Protein 1F1E (pdb70)

Structure (mmCIF, N/CA/C/O backbone):
data_1F1E
#
_entry.id   1F1E
#
_cell.length_a   57.40
_cell.length_b   57.40
_cell.length_c   96.95
_cell.angle_alpha   90.00
_cell.angle_beta   90.00
_cell.angle_gamma   90.00
#
_symmetry.space_group_name_H-M   'P 41 21 2'
#
loop_
_entity.id
_entity.type
_entity.pdbx_description
1 polymer 'HISTONE FOLD PROTEIN'
2 non-polymer 'CHLORIDE ION'
3 water water
#
loop_
_atom_site.group_PDB
_atom_site.id
_atom_site.type_symbol
_atom_site.label_atom_id
_atom_site.label_alt_id
_atom_site.label_comp_id
_atom_site.label_asym_id
_atom_site.label_entity_id
_atom_site.label_seq_id
_atom_site.pdbx_PDB_ins_code
_atom_site.Cartn_x
_atom_site.Cartn_y
_atom_site.Cartn_z
_atom_site.occupancy
_atom_site.B_iso_or_equiv
_atom_site.auth_seq_id
_atom_site.auth_comp_id
_atom_site.auth_asym_id
_atom_site.auth_atom_id
_atom_site.pdbx_PDB_model_num
ATOM 1 N N . GLU A 1 4 ? 11.185 13.672 24.085 1.00 33.52 4 GLU A N 1
ATOM 2 C CA . GLU A 1 4 ? 10.208 12.906 23.286 1.00 29.11 4 GLU A CA 1
ATOM 3 C C . GLU A 1 4 ? 8.881 13.600 22.998 1.00 25.10 4 GLU A C 1
ATOM 4 O O . GLU A 1 4 ? 8.392 14.402 23.785 1.00 25.69 4 GLU A O 1
ATOM 6 N N . LEU A 1 5 ? 8.278 13.304 21.837 1.00 21.68 5 LEU A N 1
ATOM 7 C CA . LEU A 1 5 ? 6.993 13.894 21.436 1.00 18.65 5 LEU A CA 1
ATOM 8 C C . LEU A 1 5 ? 5.881 13.422 22.324 1.00 18.61 5 LEU A C 1
ATOM 9 O O . LEU A 1 5 ? 5.723 12.180 22.450 1.00 21.03 5 LEU A O 1
ATOM 14 N N . PRO A 1 6 ? 5.103 14.241 22.988 1.00 18.30 6 PRO A N 1
ATOM 15 C CA . PRO A 1 6 ? 4.048 13.663 23.841 1.00 19.48 6 PRO A CA 1
ATOM 16 C C . PRO A 1 6 ? 2.912 13.028 23.072 1.00 19.64 6 PRO A C 1
ATOM 17 O O . PRO A 1 6 ? 2.473 13.519 22.066 1.00 18.42 6 PRO A O 1
ATOM 24 N N . LYS A 1 7 ? 2.474 11.895 23.651 1.00 19.83 7 LYS A N 1
ATOM 25 C CA . LYS A 1 7 ? 1.434 11.123 23.004 1.00 17.95 7 LYS A CA 1
ATOM 26 C C . LYS A 1 7 ? 0.144 11.952 22.876 1.00 18.55 7 LYS A C 1
ATOM 27 O O . LYS A 1 7 ? -0.550 11.875 21.857 1.00 18.55 7 LYS A O 1
ATOM 35 N N . ALA A 1 8 ? -0.163 12.736 23.904 1.00 20.46 8 ALA A N 1
ATOM 36 C CA . ALA A 1 8 ? -1.399 13.516 23.819 1.00 20.49 8 ALA A CA 1
ATOM 37 C C . ALA A 1 8 ? -1.399 14.496 22.663 1.00 19.60 8 ALA A C 1
ATOM 38 O O . ALA A 1 8 ? -2.435 14.671 21.998 1.00 21.48 8 ALA A O 1
ATOM 40 N N . ALA A 1 9 ? -0.209 15.039 22.432 1.00 20.09 9 ALA A N 1
ATOM 41 C CA . ALA A 1 9 ? -0.028 15.991 21.301 1.00 17.95 9 ALA A CA 1
ATOM 42 C C . ALA A 1 9 ? -0.066 15.247 19.965 1.00 16.75 9 ALA A C 1
ATOM 43 O O . ALA A 1 9 ? -0.761 15.726 19.056 1.00 17.15 9 ALA A O 1
ATOM 45 N N . ILE A 1 10 ? 0.615 14.104 19.851 1.00 16.39 10 ILE A N 1
ATOM 46 C CA . ILE A 1 10 ? 0.494 13.247 18.661 1.00 14.84 10 ILE A CA 1
ATOM 47 C C . ILE A 1 10 ? -0.959 12.964 18.327 1.00 15.74 10 ILE A C 1
ATOM 48 O O . ILE A 1 10 ? -1.402 13.136 17.191 1.00 18.66 10 ILE A O 1
ATOM 53 N N . GLU A 1 11 ? -1.711 12.536 19.349 1.00 17.19 11 GLU A N 1
ATOM 54 C CA . GLU A 1 11 ? -3.104 12.291 19.097 1.00 18.34 11 GLU A CA 1
ATOM 55 C C . GLU A 1 11 ? -3.905 13.502 18.661 1.00 18.29 11 GLU A C 1
ATOM 56 O O . GLU A 1 11 ? -4.650 13.310 17.745 1.00 20.62 11 GLU A O 1
ATOM 62 N N . ARG A 1 12 ? -3.728 14.653 19.348 1.00 17.70 12 ARG A N 1
ATOM 63 C CA . ARG A 1 12 ? -4.532 15.805 18.926 1.00 18.79 12 ARG A CA 1
ATOM 64 C C . ARG A 1 12 ? -4.243 16.186 17.461 1.00 17.13 12 ARG A C 1
ATOM 65 O O . ARG A 1 12 ? -5.123 16.554 16.702 1.00 19.00 12 ARG A O 1
ATOM 73 N N . ILE A 1 13 ? -2.939 16.098 17.131 1.00 15.68 13 ILE A N 1
ATOM 74 C CA . ILE A 1 13 ? -2.522 16.569 15.827 1.00 15.16 13 ILE A CA 1
ATOM 75 C C . ILE A 1 13 ? -3.095 15.617 14.790 1.00 15.83 13 ILE A C 1
ATOM 76 O O . ILE A 1 13 ? -3.631 16.013 13.773 1.00 16.37 13 ILE A O 1
ATOM 81 N N . PHE A 1 14 ? -2.923 14.319 15.015 1.00 16.50 14 PHE A N 1
ATOM 82 C CA . PHE A 1 14 ? -3.498 13.349 14.061 1.00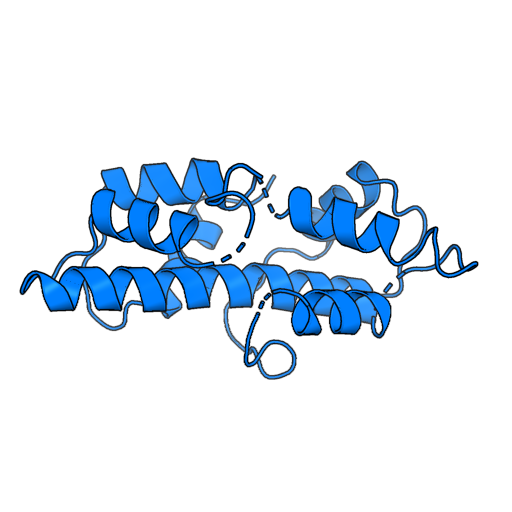 16.68 14 PHE A CA 1
ATOM 83 C C . PHE A 1 14 ? -4.995 13.552 13.926 1.00 18.48 14 PHE A C 1
ATOM 84 O O . PHE A 1 14 ? -5.567 13.519 12.836 1.00 18.91 14 PHE A O 1
ATOM 92 N N . ARG A 1 15 ? -5.633 13.775 15.086 1.00 19.95 15 ARG A N 1
ATOM 93 C CA . ARG A 1 15 ? -7.091 13.927 15.075 1.00 22.75 15 ARG A CA 1
ATOM 94 C C . ARG A 1 15 ? -7.553 15.173 14.347 1.00 23.24 15 ARG A C 1
ATOM 95 O O . ARG A 1 15 ? -8.667 15.307 13.833 1.00 23.09 15 ARG A O 1
ATOM 103 N N . GLN A 1 16 ? -6.711 16.183 14.181 1.00 22.64 16 GLN A N 1
ATOM 104 C CA . GLN A 1 16 ? -7.035 17.332 13.384 1.00 23.45 16 GLN A CA 1
ATOM 105 C C . GLN A 1 16 ? -7.371 16.933 11.963 1.00 22.30 16 GLN A C 1
ATOM 106 O O . GLN A 1 16 ? -8.090 17.637 11.278 1.00 27.81 16 GLN A O 1
ATOM 112 N N . GLY A 1 17 ? -6.857 15.788 11.520 1.00 20.60 17 GLY A N 1
ATOM 113 C CA . GLY A 1 17 ? -7.144 15.378 10.168 1.00 20.19 17 GLY A CA 1
ATOM 114 C C . GLY A 1 17 ? -8.305 14.418 10.072 1.00 20.09 17 GLY A C 1
ATOM 115 O O . GLY A 1 17 ? -8.618 14.018 8.942 1.00 20.00 17 GLY A O 1
ATOM 116 N N . ILE A 1 18 ? -8.950 13.992 11.160 1.00 21.33 18 ILE A N 1
ATOM 117 C CA . ILE A 1 18 ? -10.000 12.987 10.962 1.00 23.19 18 ILE A CA 1
ATOM 118 C C . ILE A 1 18 ? -11.390 13.573 11.055 1.00 27.25 18 ILE A C 1
ATOM 119 O O . ILE A 1 18 ? -12.377 12.852 11.123 1.00 28.95 18 ILE A O 1
ATOM 124 N N . GLY A 1 19 ? -11.610 14.868 11.040 1.00 30.34 19 GLY A N 1
ATOM 125 C CA . GLY A 1 19 ? -12.896 15.471 11.255 1.00 33.63 19 GLY A CA 1
ATOM 126 C C . GLY A 1 19 ? -13.521 14.967 12.534 1.00 36.20 19 GLY A C 1
ATOM 127 O O . GLY A 1 19 ? -12.915 14.868 13.597 1.00 37.82 19 GLY A O 1
ATOM 128 N N . GLU A 1 20 ? -14.798 14.627 12.370 1.00 37.96 20 GLU A N 1
ATOM 129 C CA . GLU A 1 20 ? -15.581 14.240 13.536 1.00 40.05 20 GLU A CA 1
ATOM 130 C C . GLU A 1 20 ? -15.507 12.749 13.804 1.00 40.38 20 GLU A C 1
ATOM 131 O O . GLU A 1 20 ? -16.102 12.187 14.721 1.00 46.94 20 GLU A O 1
ATOM 133 N N . ARG A 1 21 ? -14.713 11.988 13.064 1.00 38.67 21 ARG A N 1
ATOM 134 C CA . ARG A 1 21 ? -14.590 10.565 13.343 1.00 35.57 21 ARG A CA 1
ATOM 135 C C . ARG A 1 21 ? -14.016 10.181 14.697 1.00 34.28 21 ARG A C 1
ATOM 136 O O . ARG A 1 21 ? -13.255 10.949 15.251 1.00 36.21 21 ARG A O 1
ATOM 144 N N . ARG A 1 22 ? -14.333 8.999 15.221 1.00 33.32 22 ARG A N 1
ATOM 145 C CA . ARG A 1 22 ? -13.744 8.415 16.425 1.00 32.49 22 ARG A CA 1
ATOM 146 C C . ARG A 1 22 ? -12.370 7.817 16.107 1.00 29.75 22 ARG A C 1
ATOM 147 O O . ARG A 1 22 ? -12.088 7.533 14.920 1.00 27.60 22 ARG A O 1
ATOM 149 N N . LEU A 1 23 ? -11.561 7.639 17.136 1.00 27.52 23 LEU A N 1
ATOM 150 C CA . LEU A 1 23 ? -10.217 7.081 16.958 1.00 25.54 23 LEU A CA 1
ATOM 151 C C . LEU A 1 23 ? -10.060 5.896 17.887 1.00 26.70 23 LEU A C 1
ATOM 152 O O . LEU A 1 23 ? -10.217 6.047 19.124 1.00 30.03 23 LEU A O 1
ATOM 157 N N . SER A 1 24 ? -9.823 4.708 17.330 1.00 24.43 24 SER A N 1
ATOM 158 C CA . SER A 1 24 ? -9.675 3.548 18.220 1.00 24.48 24 SER A CA 1
ATOM 159 C C . SER A 1 24 ? -8.304 3.525 18.916 1.00 25.16 24 SER A C 1
ATOM 160 O O . SER A 1 24 ? -7.331 4.188 18.547 1.00 24.21 24 SER A O 1
ATOM 163 N N . GLN A 1 25 ? -8.221 2.682 19.958 1.00 25.08 25 GLN A N 1
ATOM 164 C CA . GLN A 1 25 ? -6.955 2.513 20.643 1.00 22.97 25 GLN A CA 1
ATOM 165 C C . GLN A 1 25 ? -5.909 1.932 19.694 1.00 22.23 25 GLN A C 1
ATOM 166 O O . GLN A 1 25 ? -4.763 2.318 19.798 1.00 22.57 25 GLN A O 1
ATOM 177 N N . ASP A 1 26 ? -6.240 0.986 18.809 1.00 23.09 26 ASP A N 1
ATOM 178 C CA . ASP A 1 26 ? -5.171 0.390 17.972 1.00 23.39 26 ASP A CA 1
ATOM 179 C C . ASP A 1 26 ? -4.617 1.409 16.978 1.00 22.79 26 ASP A C 1
ATOM 180 O O . ASP A 1 26 ? -3.462 1.369 16.558 1.00 21.59 26 ASP A O 1
ATOM 185 N N . ALA A 1 27 ? -5.375 2.405 16.613 1.00 21.09 27 ALA A N 1
ATOM 186 C CA . ALA A 1 27 ? -5.029 3.536 15.801 1.00 19.40 27 ALA A CA 1
ATOM 187 C C . ALA A 1 27 ? -4.108 4.417 16.620 1.00 20.44 27 ALA A C 1
ATOM 188 O O . ALA A 1 27 ? -3.090 4.840 16.063 1.00 19.24 27 ALA A O 1
ATOM 190 N N . LYS A 1 28 ? -4.460 4.666 17.868 1.00 21.02 28 LYS A N 1
ATOM 191 C CA . LYS A 1 28 ? -3.537 5.467 18.666 1.00 22.33 28 LYS A CA 1
ATOM 192 C C . LYS A 1 28 ? -2.236 4.702 18.801 1.00 22.70 28 LYS A C 1
ATOM 193 O O . LYS A 1 28 ? -1.143 5.270 18.740 1.00 22.15 28 LYS A O 1
ATOM 199 N N . ASP A 1 29 ? -2.271 3.387 19.035 1.00 23.63 29 ASP A N 1
ATOM 200 C CA . ASP A 1 29 ? -1.069 2.607 19.198 1.00 26.21 29 ASP A CA 1
ATOM 201 C C . ASP A 1 29 ? -0.163 2.769 17.969 1.00 23.04 29 ASP A C 1
ATOM 202 O O . ASP A 1 29 ? 1.066 2.944 18.053 1.00 24.42 29 ASP A O 1
ATOM 207 N N . THR A 1 30 ? -0.866 2.714 16.837 1.00 20.30 30 THR A N 1
ATOM 208 C CA . THR A 1 30 ? -0.062 2.829 15.590 1.00 18.89 30 THR A CA 1
ATOM 209 C C . THR A 1 30 ? 0.670 4.142 15.423 1.00 17.96 30 THR A C 1
ATOM 210 O O . THR A 1 30 ? 1.853 4.221 15.077 1.00 17.57 30 THR A O 1
ATOM 214 N N . ILE A 1 31 ? -0.071 5.214 15.676 1.00 16.84 31 ILE A N 1
ATOM 215 C CA . ILE A 1 31 ? 0.483 6.574 15.543 1.00 17.47 31 ILE A CA 1
ATOM 216 C C . ILE A 1 31 ? 1.506 6.848 16.626 1.00 18.01 31 ILE A C 1
ATOM 217 O O . ILE A 1 31 ? 2.447 7.588 16.377 1.00 17.16 31 ILE A O 1
ATOM 222 N N . TYR A 1 32 ? 1.415 6.281 17.810 1.00 18.14 32 TYR A N 1
ATOM 223 C CA . TYR A 1 32 ? 2.441 6.531 18.838 1.00 18.52 32 TYR A CA 1
ATOM 224 C C . TYR A 1 32 ? 3.744 5.871 18.450 1.00 19.13 32 TYR A C 1
ATOM 225 O O . TYR A 1 32 ? 4.868 6.345 18.722 1.00 21.18 32 TYR A O 1
ATOM 234 N N . ASP A 1 33 ? 3.604 4.724 17.806 1.00 18.20 33 ASP A N 1
ATOM 235 C CA . ASP A 1 33 ? 4.856 4.106 17.391 1.00 18.88 33 ASP A CA 1
ATOM 236 C C . ASP A 1 33 ? 5.401 4.893 16.189 1.00 16.98 33 ASP A C 1
ATOM 237 O O . ASP A 1 33 ? 6.581 5.201 16.066 1.00 18.08 33 ASP A O 1
ATOM 242 N N . PHE A 1 34 ? 4.527 5.239 15.227 1.00 15.14 34 PHE A N 1
ATOM 243 C CA . PHE A 1 34 ? 4.987 5.773 13.976 1.00 11.87 34 PHE A CA 1
ATOM 244 C C . PHE A 1 34 ? 5.456 7.236 13.989 1.00 11.67 34 PHE A C 1
ATOM 245 O O . PHE A 1 34 ? 6.493 7.545 13.425 1.00 11.84 34 PHE A O 1
ATOM 253 N N . VAL A 1 35 ? 4.667 8.094 14.606 1.00 11.91 35 VAL A N 1
ATOM 254 C CA . VAL A 1 35 ? 5.001 9.532 14.517 1.00 12.60 35 VAL A CA 1
ATOM 255 C C . VAL A 1 35 ? 6.397 9.814 15.026 1.00 12.91 35 VAL A C 1
ATOM 256 O O . VAL A 1 35 ? 7.107 10.563 14.338 1.00 12.69 35 VAL A O 1
ATOM 260 N N . PRO A 1 36 ? 6.873 9.331 16.163 1.00 12.77 36 PRO A N 1
ATOM 261 C CA . PRO A 1 36 ? 8.257 9.625 16.538 1.00 13.42 36 PRO A CA 1
ATOM 262 C C . PRO A 1 36 ? 9.268 9.086 15.556 1.00 12.30 36 PRO A C 1
ATOM 263 O O . PRO A 1 36 ? 10.304 9.698 15.333 1.00 14.19 36 PRO A O 1
ATOM 267 N N . THR A 1 37 ? 9.040 7.925 14.964 1.00 12.32 37 THR A N 1
ATOM 268 C CA . THR A 1 37 ? 9.945 7.377 13.956 1.00 12.71 37 THR A CA 1
ATOM 269 C C . THR A 1 37 ? 9.972 8.241 12.710 1.00 11.57 37 THR A C 1
ATOM 270 O O . THR A 1 37 ? 11.035 8.516 12.164 1.00 12.10 37 THR A O 1
ATOM 288 N N . ALA A 1 39 ? 9.220 11.494 12.675 1.00 10.71 39 ALA A N 1
ATOM 289 C CA . ALA A 1 39 ? 9.897 12.726 13.042 1.00 10.25 39 ALA A CA 1
ATOM 290 C C . ALA A 1 39 ? 11.396 12.554 12.966 1.00 9.62 39 ALA A C 1
ATOM 291 O O . ALA A 1 39 ? 12.128 13.445 12.500 1.00 10.21 39 ALA A O 1
ATOM 293 N N . GLU A 1 40 ? 11.905 11.401 13.436 1.00 11.08 40 GLU A N 1
ATOM 294 C CA . GLU A 1 40 ? 13.334 11.140 13.388 1.00 11.60 40 GLU A CA 1
ATOM 295 C C . GLU A 1 40 ? 13.822 10.994 11.963 1.00 10.55 40 GLU A C 1
ATOM 296 O O . GLU A 1 40 ? 14.891 11.505 11.616 1.00 12.30 40 GLU A O 1
ATOM 302 N N . TYR A 1 41 ? 13.073 10.300 11.142 1.00 10.68 41 TYR A N 1
ATOM 303 C CA . TYR A 1 41 ? 13.372 10.129 9.757 1.00 10.82 41 TYR A CA 1
ATOM 304 C C . TYR A 1 41 ? 13.496 11.488 9.060 1.00 10.54 41 TYR A C 1
ATOM 305 O O . TYR A 1 41 ? 14.397 11.764 8.301 1.00 11.82 41 TYR A O 1
ATOM 314 N N . VAL A 1 42 ? 12.530 12.378 9.349 1.00 9.69 42 VAL A N 1
ATOM 315 C CA . VAL A 1 42 ? 12.502 13.702 8.757 1.00 9.84 42 VAL A CA 1
ATOM 316 C C . VAL A 1 42 ? 13.688 14.504 9.252 1.00 10.46 42 VAL A C 1
ATOM 317 O O . VAL A 1 42 ? 14.336 15.201 8.492 1.00 11.95 42 VAL A O 1
ATOM 321 N N . ALA A 1 43 ? 14.049 14.399 10.487 1.00 11.11 43 ALA A N 1
ATOM 322 C CA . ALA A 1 43 ? 15.206 15.128 11.025 1.00 11.10 43 ALA A CA 1
ATOM 323 C C . ALA A 1 43 ? 16.512 14.627 10.392 1.00 12.33 43 ALA A C 1
ATOM 324 O O . ALA A 1 43 ? 17.396 15.432 10.005 1.00 13.05 43 ALA A O 1
ATOM 326 N N . ASN A 1 44 ? 16.626 13.292 10.236 1.00 12.50 44 ASN A N 1
ATOM 327 C CA . ASN A 1 44 ? 17.801 12.750 9.551 1.00 14.06 44 ASN A CA 1
ATOM 328 C C . ASN A 1 44 ? 17.841 13.201 8.104 1.00 14.51 44 ASN A C 1
ATOM 329 O O . ASN A 1 44 ? 18.911 13.518 7.589 1.00 14.74 44 ASN A O 1
ATOM 332 N N . ALA A 1 45 ? 16.677 13.265 7.493 1.00 12.96 45 ALA A N 1
ATOM 333 C CA . ALA A 1 45 ? 16.626 13.760 6.099 1.00 13.54 45 ALA A CA 1
ATOM 334 C C . ALA A 1 45 ? 17.032 15.195 5.997 1.00 14.06 45 ALA A C 1
ATOM 335 O O . ALA A 1 45 ? 17.762 15.557 5.074 1.00 17.22 45 ALA A O 1
ATOM 337 N N . ALA A 1 46 ? 16.601 16.005 6.965 1.00 15.45 46 ALA A N 1
ATOM 338 C CA . ALA A 1 46 ? 17.028 17.381 7.052 1.00 16.50 46 ALA A CA 1
ATOM 339 C C . ALA A 1 46 ? 18.544 17.466 7.178 1.00 17.07 46 ALA A C 1
ATOM 340 O O . ALA A 1 46 ? 19.100 18.316 6.473 1.00 18.84 46 ALA A O 1
ATOM 342 N N . LYS A 1 47 ? 19.150 16.610 7.978 1.00 17.04 47 LYS A N 1
ATOM 343 C CA . LYS A 1 47 ? 20.611 16.629 8.048 1.00 18.63 47 LYS A CA 1
ATOM 344 C C . LYS A 1 47 ? 21.214 16.271 6.682 1.00 19.21 47 LYS A C 1
ATOM 345 O O . LYS A 1 47 ? 22.172 16.922 6.231 1.00 22.65 47 LYS A O 1
ATOM 351 N N . SER A 1 48 ? 20.672 15.259 6.009 1.00 20.24 48 SER A N 1
ATOM 352 C CA . SER A 1 48 ? 21.152 14.854 4.696 1.00 21.09 48 SER A CA 1
ATOM 353 C C . SER A 1 48 ? 21.062 16.036 3.737 1.00 21.66 48 SER A C 1
ATOM 354 O O . SER A 1 48 ? 22.055 16.268 3.000 1.00 26.85 48 SER A O 1
ATOM 357 N N . VAL A 1 49 ? 19.969 16.772 3.708 1.00 21.69 49 VAL A N 1
ATOM 358 C CA . VAL A 1 49 ? 19.812 17.910 2.794 1.00 21.58 49 VAL A CA 1
ATOM 359 C C . VAL A 1 49 ? 20.773 19.009 3.190 1.00 18.70 49 VAL A C 1
ATOM 360 O O . VAL A 1 49 ? 21.360 19.640 2.285 1.00 20.85 49 VAL A O 1
ATOM 364 N N A LEU A 1 50 ? 21.021 19.240 4.487 0.50 16.63 50 LEU A N 1
ATOM 365 N N B LEU A 1 50 ? 20.855 19.228 4.515 0.50 16.40 50 LEU A N 1
ATOM 366 C CA A LEU A 1 50 ? 22.060 20.214 4.882 0.50 16.15 50 LEU A CA 1
ATOM 367 C CA B LEU A 1 50 ? 21.810 20.208 5.084 0.50 16.25 50 LEU A CA 1
ATOM 368 C C A LEU A 1 50 ? 23.490 19.721 4.762 0.50 16.34 50 LEU A C 1
ATOM 369 C C B LEU A 1 50 ? 23.127 20.097 4.342 0.50 16.32 50 LEU A C 1
ATOM 370 O O A LEU A 1 50 ? 24.411 20.480 4.355 0.50 15.52 50 LEU A O 1
ATOM 371 O O B LEU A 1 50 ? 23.711 21.025 3.776 0.50 15.61 50 LEU A O 1
ATOM 380 N N A ASP A 1 51 ? 23.922 18.507 5.082 0.50 16.47 51 ASP A N 1
ATOM 3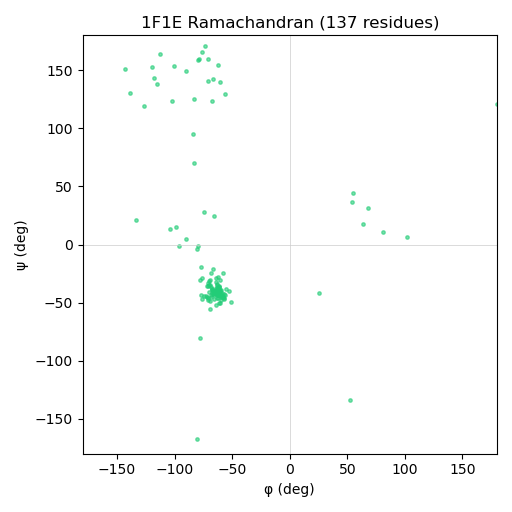81 N N B ASP A 1 51 ? 23.553 18.856 4.284 0.50 15.91 51 ASP A N 1
ATOM 382 C CA A ASP A 1 51 ? 25.321 18.177 4.808 0.50 17.22 51 ASP A CA 1
ATOM 383 C CA B ASP A 1 51 ? 24.892 18.519 3.863 0.50 16.75 51 ASP A CA 1
ATOM 384 C C A ASP A 1 51 ? 25.667 18.223 3.319 0.50 16.73 51 ASP A C 1
ATOM 385 C C B ASP A 1 51 ? 25.098 18.836 2.400 0.50 16.00 51 ASP A C 1
ATOM 386 O O A ASP A 1 51 ? 26.753 18.657 2.959 0.50 17.01 51 ASP A O 1
ATOM 387 O O B ASP A 1 51 ? 26.246 19.064 2.036 0.50 16.36 51 ASP A O 1
ATOM 396 N N A ALA A 1 52 ? 24.745 17.840 2.457 0.50 15.98 52 ALA A N 1
ATOM 397 N N B ALA A 1 52 ? 24.026 18.901 1.600 0.50 15.67 52 ALA A N 1
ATOM 398 C CA A ALA A 1 52 ? 24.985 17.951 1.026 0.50 15.35 52 ALA A CA 1
ATOM 399 C CA B ALA A 1 52 ? 24.231 19.218 0.185 0.50 15.68 52 ALA A CA 1
ATOM 400 C C A ALA A 1 52 ? 25.089 19.403 0.609 0.50 15.59 52 ALA A C 1
ATOM 401 C C B ALA A 1 52 ? 24.731 20.629 -0.031 0.50 16.48 52 ALA A C 1
ATOM 402 O O A ALA A 1 52 ? 25.624 19.754 -0.442 0.50 15.67 52 ALA A O 1
ATOM 403 O O B ALA A 1 52 ? 25.227 21.024 -1.104 0.50 17.65 52 ALA A O 1
ATOM 406 N N A SER A 1 53 ? 24.549 20.274 1.446 0.50 15.94 53 SER A N 1
ATOM 407 N N B SER A 1 53 ? 24.616 21.451 1.015 0.50 16.03 53 SER A N 1
ATOM 408 C CA A SER A 1 53 ? 24.356 21.643 1.001 0.50 16.34 53 SER A CA 1
ATOM 409 C CA B SER A 1 53 ? 25.126 22.796 0.931 0.50 17.47 53 SER A CA 1
ATOM 410 C C A SER A 1 53 ? 25.561 22.554 1.202 0.50 17.87 53 SER A C 1
ATOM 411 C C B SER A 1 53 ? 26.545 22.969 1.461 0.50 18.19 53 SER A C 1
ATOM 412 O O A SER A 1 53 ? 25.478 23.706 0.769 0.50 19.55 53 SER A O 1
ATOM 413 O O B SER A 1 53 ? 27.071 24.085 1.304 0.50 19.45 53 SER A O 1
ATOM 418 N N A GLY A 1 54 ? 26.589 22.054 1.874 0.50 17.96 54 GLY A N 1
ATOM 419 N N B GLY A 1 54 ? 27.050 21.935 2.133 0.50 17.66 54 GLY A N 1
ATOM 420 C CA A GLY A 1 54 ? 27.776 22.853 2.180 0.50 17.86 54 GLY A CA 1
ATOM 421 C CA B GLY A 1 54 ? 28.298 21.980 2.873 0.50 17.61 54 GLY A CA 1
ATOM 422 C C A GLY A 1 54 ? 27.530 23.845 3.300 0.50 18.38 54 GLY A C 1
ATOM 423 C C B GLY A 1 54 ? 28.374 23.092 3.900 0.50 18.16 54 GLY A C 1
ATOM 424 O O A GLY A 1 54 ? 28.325 24.706 3.698 0.50 19.59 54 GLY A O 1
ATOM 425 O O B GLY A 1 54 ? 29.415 23.525 4.384 0.50 21.10 54 GLY A O 1
ATOM 426 N N A LYS A 1 55 ? 26.372 23.806 3.951 0.50 17.85 55 LYS A N 1
ATOM 427 N N B LYS A 1 55 ? 27.207 23.604 4.296 0.50 17.76 55 LYS A N 1
ATOM 428 C CA A LYS A 1 55 ? 26.218 24.730 5.103 0.50 17.59 55 LYS A CA 1
ATOM 429 C CA B LYS A 1 55 ? 27.168 24.594 5.372 0.50 16.97 55 LYS A CA 1
ATOM 430 C C A LYS A 1 55 ? 26.206 24.059 6.462 0.50 17.11 55 LYS A C 1
ATOM 431 C C B LYS A 1 55 ? 26.497 23.912 6.546 0.50 17.14 55 LYS A C 1
ATOM 432 O O A LYS A 1 55 ? 25.918 22.845 6.498 0.50 16.78 55 LYS A O 1
ATOM 433 O O B LYS A 1 55 ? 26.064 22.767 6.467 0.50 16.55 55 LYS A O 1
ATOM 436 N N . LYS A 1 56 ? 26.488 24.674 7.620 1.00 18.28 56 LYS A N 1
ATOM 437 C CA . LYS A 1 56 ? 26.274 23.965 8.887 1.00 19.52 56 LYS A CA 1
ATOM 438 C C . LYS A 1 56 ? 25.008 24.377 9.587 1.00 18.31 56 LYS A C 1
ATOM 439 O O . LYS A 1 56 ? 24.532 23.785 10.573 1.00 24.44 56 LYS A O 1
ATOM 441 N N . THR A 1 57 ? 24.425 25.438 9.044 1.00 14.25 57 THR A N 1
ATOM 442 C CA . THR A 1 57 ? 23.182 25.893 9.677 1.00 13.43 57 THR A CA 1
ATOM 443 C C . THR A 1 57 ? 21.962 25.455 8.869 1.00 11.63 57 THR A C 1
ATOM 444 O O . THR A 1 57 ? 21.805 25.785 7.718 1.00 13.26 57 THR A O 1
ATOM 448 N N . LEU A 1 58 ? 21.095 24.735 9.579 1.00 10.66 58 LEU A N 1
ATOM 449 C CA . LEU A 1 58 ? 19.811 24.351 8.971 1.00 9.52 58 LEU A CA 1
ATOM 450 C C . LEU A 1 58 ? 18.968 25.589 8.856 1.00 9.70 58 LEU A C 1
ATOM 451 O O . LEU A 1 58 ? 18.821 26.382 9.787 1.00 10.43 58 LEU A O 1
ATOM 467 N N . GLU A 1 60 ? 15.320 27.365 6.571 1.00 13.27 60 GLU A N 1
ATOM 468 C CA . GLU A 1 60 ? 14.028 27.027 6.054 1.00 16.61 60 GLU A CA 1
ATOM 469 C C . GLU A 1 60 ? 14.070 26.235 4.738 1.00 17.34 60 GLU A C 1
ATOM 470 O O . GLU A 1 60 ? 13.341 25.261 4.569 1.00 20.44 60 GLU A O 1
ATOM 476 N N . GLU A 1 61 ? 14.967 26.714 3.877 1.00 18.85 61 GLU A N 1
ATOM 477 C CA . GLU A 1 61 ? 15.014 26.178 2.503 1.00 22.70 61 GLU A CA 1
ATOM 478 C C . GLU A 1 61 ? 15.307 24.682 2.577 1.00 21.45 61 GLU A C 1
ATOM 479 O O . GLU A 1 61 ? 14.889 23.899 1.751 1.00 25.89 61 GLU A O 1
ATOM 483 N N . HIS A 1 62 ? 16.050 24.204 3.609 1.00 18.41 62 HIS A N 1
ATOM 484 C CA . HIS A 1 62 ? 16.279 22.773 3.675 1.00 18.07 62 HIS A CA 1
ATOM 485 C C . HIS A 1 62 ? 15.007 21.963 3.968 1.00 18.27 62 HIS A C 1
ATOM 486 O O . HIS A 1 62 ? 14.806 20.883 3.368 1.00 21.93 62 HIS A O 1
ATOM 499 N N . LEU A 1 63 ? 14.169 22.508 4.852 1.00 16.50 63 LEU A N 1
ATOM 500 C CA . LEU A 1 63 ? 12.950 21.781 5.139 1.00 16.35 63 LEU A CA 1
ATOM 501 C C . LEU A 1 63 ? 11.934 21.931 4.015 1.00 19.36 63 LEU A C 1
ATOM 502 O O . LEU A 1 63 ? 11.163 21.012 3.782 1.00 22.09 63 LEU A O 1
ATOM 507 N N . LYS A 1 64 ? 12.003 23.068 3.309 1.00 21.44 64 LYS A N 1
ATOM 508 C CA . LYS A 1 64 ? 11.130 23.198 2.156 1.00 23.33 64 LYS A CA 1
ATOM 509 C C . LYS A 1 64 ? 11.453 22.158 1.099 1.00 25.46 64 LYS A C 1
ATOM 510 O O . LYS A 1 64 ? 10.569 21.527 0.474 1.00 25.87 64 LYS A O 1
ATOM 512 N N . ALA A 1 65 ? 12.740 21.912 0.901 1.00 27.53 65 ALA A N 1
ATOM 513 C CA . ALA A 1 65 ? 13.098 20.821 -0.014 1.00 28.84 65 ALA A CA 1
ATOM 514 C C . ALA A 1 65 ? 12.554 19.485 0.455 1.00 25.13 65 ALA A C 1
ATOM 515 O O . ALA A 1 65 ? 12.039 18.760 -0.385 1.00 29.05 65 ALA A O 1
ATOM 517 N N . LEU A 1 66 ? 12.573 19.143 1.726 1.00 21.81 66 LEU A N 1
ATOM 518 C CA . LEU A 1 66 ? 12.081 17.863 2.169 1.00 20.07 66 LEU A CA 1
ATOM 519 C C . LEU A 1 66 ? 10.573 17.791 1.963 1.00 18.99 66 LEU A C 1
ATOM 520 O O . LEU A 1 66 ? 10.027 16.763 1.609 1.00 21.46 66 LEU A O 1
ATOM 525 N N . ALA A 1 67 ? 9.880 18.859 2.276 1.00 17.07 67 ALA A N 1
ATOM 526 C CA . ALA A 1 67 ? 8.421 18.863 2.060 1.00 16.84 67 ALA A CA 1
ATOM 527 C C . ALA A 1 67 ? 8.085 18.642 0.608 1.00 19.85 67 ALA A C 1
ATOM 528 O O . ALA A 1 67 ? 7.128 17.899 0.382 1.00 19.11 67 ALA A O 1
ATOM 530 N N . ASP A 1 68 ? 8.884 19.241 -0.270 1.00 22.77 68 ASP A N 1
ATOM 531 C CA . ASP A 1 68 ? 8.574 19.131 -1.716 1.00 26.44 68 ASP A CA 1
ATOM 532 C C . ASP A 1 68 ? 8.872 17.698 -2.047 1.00 24.14 68 ASP A C 1
ATOM 533 O O . ASP A 1 68 ? 8.040 16.987 -2.720 1.00 27.24 68 ASP A O 1
ATOM 540 N N . VAL A 1 69 ? 9.924 17.029 -1.570 1.00 25.48 69 VAL A N 1
ATOM 541 C CA . VAL A 1 69 ? 10.120 15.657 -2.011 1.00 28.81 69 VAL A CA 1
ATOM 542 C C . VAL A 1 69 ? 9.215 14.630 -1.322 1.00 25.04 69 VAL A C 1
ATOM 543 O O . VAL A 1 69 ? 8.795 13.619 -1.892 1.00 26.51 69 VAL A O 1
ATOM 547 N N . LEU A 1 70 ? 8.820 14.840 -0.063 1.00 20.61 70 LEU A N 1
ATOM 548 C CA . LEU A 1 70 ? 7.831 13.964 0.540 1.00 18.66 70 LEU A CA 1
ATOM 549 C C . LEU A 1 70 ? 6.406 14.274 0.080 1.00 18.06 70 LEU A C 1
ATOM 550 O O . LEU A 1 70 ? 5.487 13.489 0.419 1.00 19.29 70 LEU A O 1
ATOM 567 N N . VAL A 1 72 ? 4.357 16.556 1.052 1.00 16.45 72 VAL A N 1
ATOM 568 C CA . VAL A 1 72 ? 3.462 16.949 2.126 1.00 16.09 72 VAL A CA 1
ATOM 569 C C . VAL A 1 72 ? 2.838 18.290 1.742 1.00 18.05 72 VAL A C 1
ATOM 570 O O . VAL A 1 72 ? 3.543 19.279 1.433 1.00 17.99 72 VAL A O 1
ATOM 574 N N . GLU A 1 73 ? 1.519 18.426 1.621 1.00 19.50 73 GLU A N 1
ATOM 575 C CA . GLU A 1 73 ? 0.869 19.631 1.194 1.00 22.01 73 GLU A CA 1
ATOM 576 C C . GLU A 1 73 ? 0.552 20.511 2.390 1.00 21.55 73 GLU A C 1
ATOM 577 O O . GLU A 1 73 ? 0.307 19.900 3.430 1.00 24.38 73 GLU A O 1
ATOM 583 N N . GLY A 1 74 ? 0.569 21.786 2.090 1.00 21.38 74 GLY A N 1
ATOM 584 C CA . GLY A 1 74 ? 0.103 22.782 3.046 1.00 23.39 74 GLY A CA 1
ATOM 585 C C . GLY A 1 74 ? 0.987 22.923 4.261 1.00 20.70 74 GLY A C 1
ATOM 586 O O . GLY A 1 74 ? 0.438 23.243 5.323 1.00 25.00 74 GLY A O 1
ATOM 587 N N . VAL A 1 75 ? 2.279 22.707 4.122 1.00 18.99 75 VAL A N 1
ATOM 588 C CA . VAL A 1 75 ? 3.129 22.789 5.281 1.00 17.37 75 VAL A CA 1
ATOM 589 C C . VAL A 1 75 ? 3.290 24.227 5.764 1.00 17.53 75 VAL A C 1
ATOM 590 O O . VAL A 1 75 ? 3.157 24.569 6.958 1.00 16.66 75 VAL A O 1
ATOM 594 N N . GLU A 1 76 ? 3.583 25.121 4.833 1.00 19.57 76 GLU A N 1
ATOM 595 C CA . GLU A 1 76 ? 3.895 26.517 5.236 1.00 20.03 76 GLU A CA 1
ATOM 596 C C . GLU A 1 76 ? 2.693 27.149 5.901 1.00 19.74 76 GLU A C 1
ATOM 597 O O . GLU A 1 7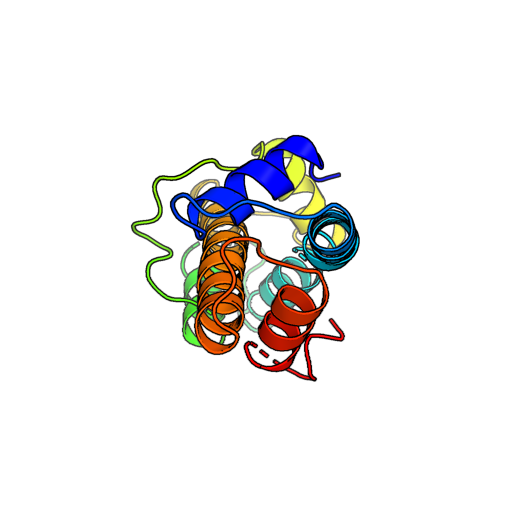6 ? 2.882 27.845 6.898 1.00 24.38 76 GLU A O 1
ATOM 599 N N . ASP A 1 77 ? 1.480 26.893 5.404 1.00 20.92 77 ASP A N 1
ATOM 600 C CA . ASP A 1 77 ? 0.213 27.389 5.868 1.00 24.32 77 ASP A CA 1
ATOM 601 C C . ASP A 1 77 ? -0.354 26.644 7.077 1.00 22.67 77 ASP A C 1
ATOM 602 O O . ASP A 1 77 ? -1.390 27.091 7.594 1.00 25.46 77 ASP A O 1
ATOM 607 N N . TYR A 1 78 ? 0.299 25.586 7.532 1.00 19.89 78 TYR A N 1
ATOM 608 C CA . TYR A 1 78 ? -0.193 24.845 8.686 1.00 18.36 78 TYR A CA 1
ATOM 609 C C . TYR A 1 78 ? -0.363 25.749 9.898 1.00 17.89 78 TYR A C 1
ATOM 610 O O . TYR A 1 78 ? 0.571 26.443 10.315 1.00 21.49 78 TYR A O 1
ATOM 619 N N . ASP A 1 79 ? -1.563 25.680 10.516 1.00 19.60 79 ASP A N 1
ATOM 620 C CA . ASP A 1 79 ? -1.825 26.506 11.648 1.00 22.37 79 ASP A CA 1
ATOM 621 C C . ASP A 1 79 ? -2.467 25.705 12.809 1.00 23.06 79 ASP A C 1
ATOM 622 O O . ASP A 1 79 ? -3.067 26.293 13.685 1.00 25.56 79 ASP A O 1
ATOM 624 N N . GLY A 1 80 ? -2.295 24.402 12.794 1.00 22.42 80 GLY A N 1
ATOM 625 C CA . GLY A 1 80 ? -2.721 23.547 13.891 1.00 21.74 80 GLY A CA 1
ATOM 626 C C . GLY A 1 80 ? -1.736 23.536 15.046 1.00 20.95 80 GLY A C 1
ATOM 627 O O . GLY A 1 80 ? -0.821 24.362 15.196 1.00 23.13 80 GLY A O 1
ATOM 628 N N . GLU A 1 81 ? -1.940 22.585 15.941 1.00 19.81 81 GLU A N 1
ATOM 629 C CA . GLU A 1 81 ? -1.063 22.363 17.073 1.00 18.46 81 GLU A CA 1
ATOM 630 C C . GLU A 1 81 ? 0.356 22.022 16.633 1.00 16.47 81 GLU A C 1
ATOM 631 O O . GLU A 1 81 ? 0.608 21.252 15.700 1.00 15.21 81 GLU A O 1
ATOM 637 N N . LEU A 1 82 ? 1.357 22.554 17.337 1.00 16.58 82 LEU A N 1
ATOM 638 C CA . LEU A 1 82 ? 2.765 22.285 17.101 1.00 15.18 82 LEU A CA 1
ATOM 639 C C . LEU A 1 82 ? 3.397 21.658 18.337 1.00 14.63 82 LEU A C 1
ATOM 640 O O . LEU A 1 82 ? 2.881 21.850 19.450 1.00 17.01 82 LEU A O 1
ATOM 645 N N . PHE A 1 83 ? 4.427 20.881 18.102 1.00 14.38 83 PHE A N 1
ATOM 646 C CA . PHE A 1 83 ? 5.115 20.430 19.302 1.00 14.86 83 PHE A CA 1
ATOM 647 C C . PHE A 1 83 ? 5.909 21.552 19.917 1.00 14.34 83 PHE A C 1
ATOM 648 O O . PHE A 1 83 ? 6.126 22.590 19.317 1.00 15.63 83 PHE A O 1
ATOM 656 N N . GLY A 1 84 ? 6.445 21.335 21.138 1.00 15.48 84 GLY A N 1
ATOM 657 C CA . GLY A 1 84 ? 7.298 22.325 21.750 1.00 15.11 84 GLY A CA 1
ATOM 658 C C . GLY A 1 84 ? 8.606 22.502 20.995 1.00 13.72 84 GLY A C 1
ATOM 659 O O . GLY A 1 84 ? 9.129 21.495 20.497 1.00 14.68 84 GLY A O 1
ATOM 660 N N . ARG A 1 85 ? 9.079 23.749 20.912 1.00 14.34 85 ARG A N 1
ATOM 661 C CA . ARG A 1 85 ? 10.263 24.031 20.114 1.00 14.11 85 ARG A CA 1
ATOM 662 C C . ARG A 1 85 ? 11.448 23.282 20.641 1.00 13.46 85 ARG A C 1
ATOM 663 O O . ARG A 1 85 ? 12.219 22.691 19.910 1.00 12.32 85 ARG A O 1
ATOM 678 N N . ALA A 1 86 ? 11.637 23.223 21.943 1.00 13.54 86 ALA A N 1
ATOM 679 C CA . ALA A 1 86 ? 12.802 22.548 22.466 1.00 14.05 86 ALA A CA 1
ATOM 680 C C . ALA A 1 86 ? 12.799 21.065 22.148 1.00 13.54 86 ALA A C 1
ATOM 681 O O . ALA A 1 86 ? 13.842 20.453 21.913 1.00 13.94 86 ALA A O 1
ATOM 683 N N . THR A 1 87 ? 11.645 20.439 22.231 1.00 14.37 87 THR A N 1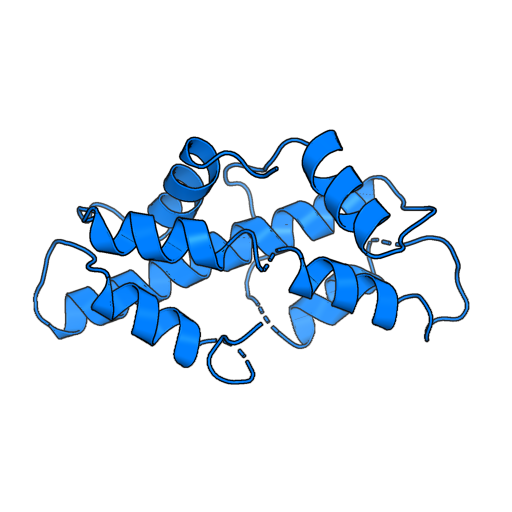
ATOM 684 C CA . THR A 1 87 ? 11.509 19.022 21.893 1.00 14.57 87 THR A CA 1
ATOM 685 C C . THR A 1 87 ? 11.887 18.785 20.449 1.00 12.66 87 THR A C 1
ATOM 686 O O . THR A 1 87 ? 12.735 17.906 20.163 1.00 12.72 87 THR A O 1
ATOM 690 N N . VAL A 1 88 ? 11.320 19.569 19.511 1.00 11.17 88 VAL A N 1
ATOM 691 C CA . VAL A 1 88 ? 11.677 19.297 18.153 1.00 10.36 88 VAL A CA 1
ATOM 692 C C . VAL A 1 88 ? 13.125 19.687 17.862 1.00 9.79 88 VAL A C 1
ATOM 693 O O . VAL A 1 88 ? 13.793 19.008 17.056 1.00 10.73 88 VAL A O 1
ATOM 697 N N . ARG A 1 89 ? 13.636 20.706 18.533 1.00 10.34 89 ARG A N 1
ATOM 698 C CA . ARG A 1 89 ? 15.040 21.037 18.348 1.00 10.67 89 ARG A CA 1
ATOM 699 C C . ARG A 1 89 ? 15.953 19.915 18.811 1.00 11.84 89 ARG A C 1
ATOM 700 O O . ARG A 1 89 ? 16.996 19.701 18.208 1.00 11.49 89 ARG A O 1
ATOM 708 N N . ARG A 1 90 ? 15.559 19.202 19.872 1.00 12.66 90 ARG A N 1
ATOM 709 C CA . ARG A 1 90 ? 16.366 18.109 20.356 1.00 14.92 90 ARG A CA 1
ATOM 710 C C . ARG A 1 90 ? 16.314 16.944 19.395 1.00 13.35 90 ARG A C 1
ATOM 711 O O . ARG A 1 90 ? 17.346 16.241 19.208 1.00 13.64 90 ARG A O 1
ATOM 726 N N . ILE A 1 91 ? 15.198 16.729 18.731 1.00 12.90 91 ILE A N 1
ATOM 727 C CA . ILE A 1 91 ?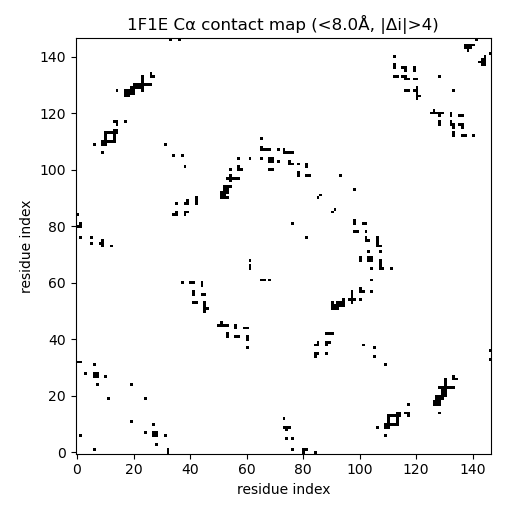 15.182 15.667 17.718 1.00 12.84 91 ILE A CA 1
ATOM 728 C C . ILE A 1 91 ? 16.131 16.036 16.617 1.00 11.49 91 ILE A C 1
ATOM 729 O O . ILE A 1 91 ? 16.910 15.215 16.129 1.00 12.15 91 ILE A O 1
ATOM 734 N N . LEU A 1 92 ? 16.146 17.302 16.204 1.00 9.99 92 LEU A N 1
ATOM 735 C CA . LEU A 1 92 ? 17.075 17.727 15.167 1.00 9.68 92 LEU A CA 1
ATOM 736 C C . LEU A 1 92 ? 18.519 17.536 15.642 1.00 10.45 92 LEU A C 1
ATOM 737 O O . LEU A 1 92 ? 19.374 17.112 14.870 1.00 11.53 92 LEU A O 1
ATOM 742 N N . LYS A 1 93 ? 18.827 17.903 16.900 1.00 10.83 93 LYS A N 1
ATOM 743 C CA . LYS A 1 93 ? 20.184 17.807 17.488 1.00 11.35 93 LYS A CA 1
ATOM 744 C C . LYS A 1 93 ? 20.574 16.335 17.430 1.00 12.86 93 LYS A C 1
ATOM 745 O O . LYS A 1 93 ? 21.679 16.039 17.021 1.00 15.46 93 LYS A O 1
ATOM 747 N N . ARG A 1 94 ? 19.677 15.436 17.801 1.00 14.30 94 ARG A N 1
ATOM 748 C CA . ARG A 1 94 ? 20.007 13.992 17.737 1.00 18.41 94 ARG A CA 1
ATOM 749 C C . ARG A 1 94 ? 20.297 13.481 16.332 1.00 18.83 94 ARG A C 1
ATOM 750 O O . ARG A 1 94 ? 21.060 12.515 16.236 1.00 24.35 94 ARG A O 1
ATOM 765 N N . ALA A 1 95 ? 19.694 14.134 15.361 1.00 16.02 95 ALA A N 1
ATOM 766 C CA . ALA A 1 95 ? 19.934 13.818 13.969 1.00 17.78 95 ALA A CA 1
ATOM 767 C C . ALA A 1 95 ? 21.240 14.448 13.468 1.00 17.44 95 ALA A C 1
ATOM 768 O O . ALA A 1 95 ? 21.611 14.231 12.326 1.00 21.46 95 ALA A O 1
ATOM 770 N N . GLY A 1 96 ? 21.908 15.174 14.333 1.00 17.03 96 GLY A N 1
ATOM 771 C CA . GLY A 1 96 ? 23.205 15.739 13.894 1.00 17.89 96 GLY A CA 1
ATOM 772 C C . GLY A 1 96 ? 23.144 17.205 13.534 1.00 17.14 96 GLY A C 1
ATOM 773 O O . GLY A 1 96 ? 24.155 17.736 13.031 1.00 21.17 96 GLY A O 1
ATOM 774 N N . ILE A 1 97 ? 22.025 17.883 13.748 1.00 14.91 97 ILE A N 1
ATOM 775 C CA . ILE A 1 97 ? 21.819 19.274 13.379 1.00 14.01 97 ILE A CA 1
ATOM 776 C C . ILE A 1 97 ? 22.412 20.130 14.516 1.00 14.00 97 ILE A C 1
ATOM 777 O O . ILE A 1 97 ? 21.776 20.344 15.544 1.00 13.46 97 ILE A O 1
ATOM 782 N N . GLU A 1 98 ? 23.638 20.597 14.425 1.00 15.24 98 GLU A N 1
ATOM 783 C CA . GLU A 1 98 ? 24.339 21.385 15.418 1.00 15.64 98 GLU A CA 1
ATOM 784 C C . GLU A 1 98 ? 23.793 22.782 15.518 1.00 12.99 98 GLU A C 1
ATOM 785 O O . GLU A 1 98 ? 23.744 23.345 16.612 1.00 14.01 98 GLU A O 1
ATOM 787 N N . ARG A 1 99 ? 23.395 23.333 14.414 1.00 12.31 99 ARG A N 1
ATOM 788 C CA . ARG A 1 99 ? 23.004 24.725 14.297 1.00 12.05 99 ARG A CA 1
ATOM 789 C C . ARG A 1 99 ? 21.776 24.780 13.409 1.00 11.83 99 ARG A C 1
ATOM 790 O O . ARG A 1 99 ? 21.719 24.210 12.319 1.00 11.22 99 ARG A O 1
ATOM 805 N N . ALA A 1 100 ? 20.765 25.488 13.888 1.00 11.08 100 ALA A N 1
ATOM 806 C CA . ALA A 1 100 ? 19.570 25.711 13.076 1.00 11.17 100 ALA A CA 1
ATOM 807 C C . ALA A 1 100 ? 19.069 27.126 13.342 1.00 11.54 100 ALA A C 1
ATOM 808 O O . ALA A 1 100 ? 19.194 27.653 14.431 1.00 16.07 100 ALA A O 1
ATOM 810 N N . SER A 1 101 ? 18.434 27.697 12.332 1.00 11.34 101 SER A N 1
ATOM 811 C CA . SER A 1 101 ? 17.734 28.930 12.532 1.00 11.00 101 SER A CA 1
ATOM 812 C C . SER A 1 101 ? 16.380 28.697 13.168 1.00 9.70 101 SER A C 1
ATOM 813 O O . SER A 1 101 ? 15.818 27.617 13.118 1.00 9.87 101 SER A O 1
ATOM 816 N N . SER A 1 102 ? 1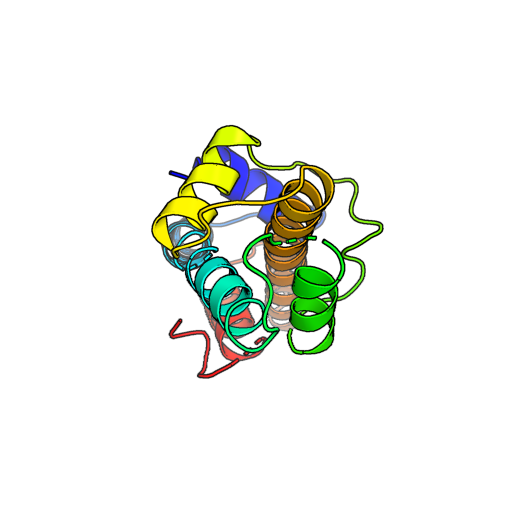5.804 29.714 13.803 1.00 9.56 102 SER A N 1
ATOM 817 C CA . SER A 1 102 ? 14.493 29.554 14.400 1.00 9.63 102 SER A CA 1
ATOM 818 C C . SER A 1 102 ? 13.445 29.230 13.345 1.00 10.02 102 SER A C 1
ATOM 819 O O . SER A 1 102 ? 12.616 28.365 13.590 1.00 10.24 102 SER A O 1
ATOM 822 N N . ASP A 1 103 ? 13.500 29.868 12.193 1.00 11.09 103 ASP A N 1
ATOM 823 C CA . ASP A 1 103 ? 12.576 29.563 11.132 1.00 11.58 103 ASP A CA 1
ATOM 824 C C . ASP A 1 103 ? 12.734 28.119 10.608 1.00 10.97 103 ASP A C 1
ATOM 825 O O . ASP A 1 103 ? 11.765 27.475 10.207 1.00 11.63 103 ASP A O 1
ATOM 830 N N . ALA A 1 104 ? 13.906 27.573 10.621 1.00 11.13 104 ALA A N 1
ATOM 831 C CA . ALA A 1 104 ? 14.103 26.169 10.224 1.00 10.02 104 ALA A CA 1
ATOM 832 C C . ALA A 1 104 ? 13.424 25.224 11.199 1.00 8.64 104 ALA A C 1
ATOM 833 O O . ALA A 1 104 ? 12.779 24.292 10.794 1.00 9.79 104 ALA A O 1
ATOM 835 N N . VAL A 1 105 ? 13.660 25.509 12.490 1.00 8.76 105 VAL A N 1
ATOM 836 C CA . VAL A 1 105 ? 12.978 24.709 13.522 1.00 9.14 105 VAL A CA 1
ATOM 837 C C . VAL A 1 105 ? 11.474 24.795 13.356 1.00 8.93 105 VAL A C 1
ATOM 838 O O . VAL A 1 105 ? 10.810 23.765 13.425 1.00 9.68 105 VAL A O 1
ATOM 842 N N . ASP A 1 106 ? 10.948 25.993 13.144 1.00 9.02 106 ASP A N 1
ATOM 843 C CA . ASP A 1 106 ? 9.527 26.102 13.002 1.00 10.38 106 ASP A CA 1
ATOM 844 C C . ASP A 1 106 ? 9.032 25.357 11.772 1.00 10.58 106 ASP A C 1
ATOM 845 O O . ASP A 1 106 ? 7.914 24.809 11.830 1.00 11.48 106 ASP A O 1
ATOM 850 N N . LEU A 1 107 ? 9.767 25.416 10.684 1.00 10.81 107 LEU A N 1
ATOM 851 C CA . LEU A 1 107 ? 9.289 24.711 9.473 1.00 10.96 107 LEU A CA 1
ATOM 852 C C . LEU A 1 107 ? 9.413 23.217 9.648 1.00 10.53 107 LEU A C 1
ATOM 853 O O . LEU A 1 107 ? 8.518 22.503 9.154 1.00 10.37 107 LEU A O 1
ATOM 858 N N . TYR A 1 108 ? 10.433 22.724 10.326 1.00 9.45 108 TYR A N 1
ATOM 859 C CA . TYR A 1 108 ? 10.481 21.288 10.658 1.00 9.09 108 TYR A CA 1
ATOM 860 C C . TYR A 1 108 ? 9.268 20.886 11.487 1.00 9.11 108 TYR A C 1
ATOM 861 O O . TYR A 1 108 ? 8.614 19.855 11.231 1.00 9.62 108 TYR A O 1
ATOM 870 N N . ASN A 1 109 ? 8.937 21.718 12.498 1.00 9.20 109 ASN A N 1
ATOM 871 C CA . ASN A 1 109 ? 7.761 21.455 13.305 1.00 9.74 109 ASN A CA 1
ATOM 872 C C . ASN A 1 109 ? 6.488 21.444 12.459 1.00 9.86 109 ASN A C 1
ATOM 873 O O . ASN A 1 109 ? 5.713 20.467 12.551 1.00 10.31 109 ASN A O 1
ATOM 878 N N . LYS A 1 110 ? 6.302 22.443 11.616 1.00 9.52 110 LYS A N 1
ATOM 879 C CA . LYS A 1 110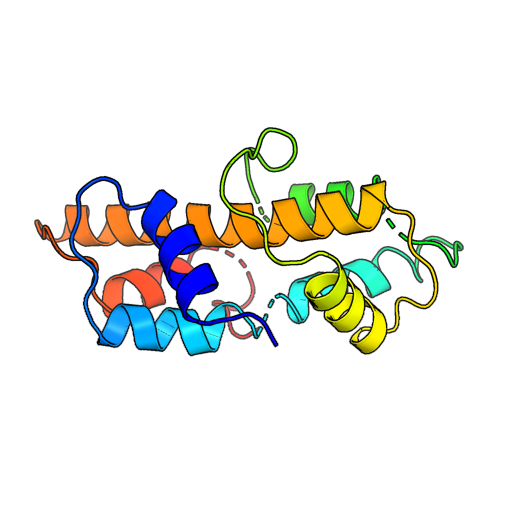 ? 5.114 22.415 10.739 1.00 10.25 110 LYS A CA 1
ATOM 880 C C . LYS A 1 110 ? 5.113 21.226 9.822 1.00 9.62 110 LYS A C 1
ATOM 881 O O . LYS A 1 110 ? 4.070 20.643 9.577 1.00 10.61 110 LYS A O 1
ATOM 885 N N . LEU A 1 111 ? 6.269 20.801 9.333 1.00 9.34 111 LEU A N 1
ATOM 886 C CA . LEU A 1 111 ? 6.323 19.645 8.463 1.00 8.32 111 LEU A CA 1
ATOM 887 C C . LEU A 1 111 ? 5.880 18.399 9.206 1.00 9.94 111 LEU A C 1
ATOM 888 O O . LEU A 1 111 ? 5.087 17.638 8.663 1.00 9.87 111 LEU A O 1
ATOM 893 N N . ILE A 1 112 ? 6.430 18.093 10.360 1.00 9.28 112 ILE A N 1
ATOM 894 C CA . ILE A 1 112 ? 6.071 16.846 11.001 1.00 9.41 112 ILE A CA 1
ATOM 895 C C . ILE A 1 112 ? 4.636 16.905 11.481 1.00 10.38 112 ILE A C 1
ATOM 896 O O . ILE A 1 112 ? 3.939 15.894 11.500 1.00 11.45 112 ILE A O 1
ATOM 901 N N . CYS A 1 113 ? 4.162 18.071 11.924 1.00 10.07 113 CYS A N 1
ATOM 902 C CA . CYS A 1 113 ? 2.782 18.150 12.378 1.00 10.70 113 CYS A CA 1
ATOM 903 C C . CYS A 1 113 ? 1.806 18.056 11.201 1.00 10.59 113 CYS A C 1
ATOM 904 O O . CYS A 1 113 ? 0.834 17.300 11.336 1.00 11.14 113 CYS A O 1
ATOM 907 N N . ARG A 1 114 ? 2.107 18.786 10.140 1.00 10.40 114 ARG A N 1
ATOM 908 C CA . ARG A 1 114 ? 1.248 18.702 8.981 1.00 10.39 114 ARG A CA 1
ATOM 909 C C . ARG A 1 114 ? 1.264 17.288 8.423 1.00 9.88 114 ARG A C 1
ATOM 910 O O . ARG A 1 114 ? 0.237 16.751 8.010 1.00 10.51 114 ARG A O 1
ATOM 918 N N . ALA A 1 115 ? 2.422 16.604 8.423 1.00 9.97 115 ALA A N 1
ATOM 919 C CA . ALA A 1 115 ? 2.509 15.247 7.934 1.00 9.11 115 ALA A CA 1
ATOM 920 C C . ALA A 1 115 ? 1.649 14.319 8.776 1.00 8.36 115 ALA A C 1
ATOM 921 O O . ALA A 1 115 ? 0.960 13.437 8.259 1.00 9.44 115 ALA A O 1
ATOM 923 N N . THR A 1 116 ? 1.606 14.556 10.070 1.00 9.12 116 THR A N 1
ATOM 924 C CA . THR A 1 116 ? 0.772 13.760 10.966 1.00 9.04 116 THR A CA 1
ATOM 925 C C . THR A 1 116 ? -0.735 14.006 10.708 1.00 10.23 116 THR A C 1
ATOM 926 O O . THR A 1 116 ? -1.463 13.032 10.617 1.00 11.30 116 THR A O 1
ATOM 930 N N . GLU A 1 117 ? -1.107 15.268 10.557 1.00 10.89 117 GLU A N 1
ATOM 931 C CA . GLU A 1 117 ? -2.466 15.619 10.213 1.00 12.30 117 GLU A CA 1
ATOM 932 C C . GLU A 1 117 ? -2.872 15.014 8.887 1.00 11.75 117 GLU A C 1
ATOM 933 O O . GLU A 1 117 ? -3.943 14.460 8.716 1.00 13.14 117 GLU A O 1
ATOM 939 N N . GLU A 1 118 ? -1.982 15.079 7.910 1.00 10.62 118 GLU A N 1
ATOM 940 C CA . GLU A 1 118 ? -2.228 14.485 6.604 1.00 11.33 118 GLU A CA 1
ATOM 941 C C . GLU A 1 118 ? -2.399 12.966 6.667 1.00 9.98 118 GLU A C 1
ATOM 942 O O . GLU A 1 118 ? -3.249 12.368 5.993 1.00 10.07 118 GLU A O 1
ATOM 952 N N . LEU A 1 119 ? -1.616 12.389 7.554 1.00 9.67 119 LEU A N 1
ATOM 953 C CA . LEU A 1 119 ? -1.843 10.949 7.798 1.00 9.61 119 LEU A CA 1
ATOM 954 C C . LEU A 1 119 ? -3.226 10.670 8.343 1.00 9.94 119 LEU A C 1
ATOM 955 O O . LEU A 1 119 ? -3.853 9.672 7.956 1.00 10.99 119 LEU A O 1
ATOM 960 N N . GLY A 1 120 ? -3.705 11.525 9.229 1.00 11.05 120 GLY A N 1
ATOM 961 C CA . GLY A 1 120 ? -5.035 11.380 9.768 1.00 11.24 120 GLY A CA 1
ATOM 962 C C . GLY A 1 120 ? -6.064 11.528 8.654 1.00 12.26 120 GLY A C 1
ATOM 963 O O . GLY A 1 120 ? -7.059 10.819 8.537 1.00 13.91 120 GLY A O 1
ATOM 964 N N . GLU A 1 121 ? -5.850 12.470 7.742 1.00 11.67 121 GLU A N 1
ATOM 965 C CA . GLU A 1 121 ? -6.777 12.596 6.625 1.00 14.04 121 GLU A CA 1
ATOM 966 C C . GLU A 1 121 ? -6.823 11.340 5.778 1.00 13.12 121 GLU A C 1
ATOM 967 O O . GLU A 1 121 ? -7.877 10.879 5.321 1.00 14.42 121 GLU A O 1
ATOM 973 N N . LYS A 1 122 ? -5.666 10.765 5.485 1.00 12.48 122 LYS A N 1
ATOM 974 C CA . LYS A 1 122 ? -5.608 9.589 4.681 1.00 11.85 122 LYS A CA 1
ATOM 975 C C . LYS A 1 122 ? -6.259 8.400 5.394 1.00 12.13 122 LYS A C 1
ATOM 976 O O . LYS A 1 122 ? -6.992 7.608 4.787 1.00 12.74 122 LYS A O 1
ATOM 982 N N . ALA A 1 123 ? -5.962 8.270 6.699 1.00 11.95 123 ALA A N 1
ATOM 983 C CA . ALA A 1 123 ? -6.598 7.195 7.468 1.00 12.12 123 ALA A CA 1
ATOM 984 C C . ALA A 1 123 ? -8.127 7.351 7.461 1.00 14.62 123 ALA A C 1
AT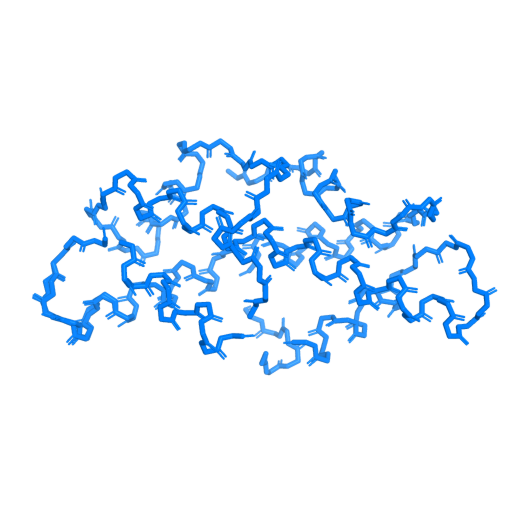OM 985 O O . ALA A 1 123 ? -8.836 6.353 7.395 1.00 16.46 123 ALA A O 1
ATOM 987 N N . ALA A 1 124 ? -8.610 8.585 7.556 1.00 15.26 124 ALA A N 1
ATOM 988 C CA . ALA A 1 124 ? -10.034 8.899 7.552 1.00 16.92 124 ALA A CA 1
ATOM 989 C C . ALA A 1 124 ? -10.627 8.433 6.230 1.00 17.87 124 ALA A C 1
ATOM 990 O O . ALA A 1 124 ? -11.720 7.824 6.159 1.00 20.77 124 ALA A O 1
ATOM 992 N N . GLU A 1 125 ? -9.872 8.653 5.169 1.00 18.45 125 GLU A N 1
ATOM 993 C CA . GLU A 1 125 ? -10.326 8.239 3.857 1.00 20.00 125 GLU A CA 1
ATOM 994 C C . GLU A 1 125 ? -10.483 6.728 3.787 1.00 18.91 125 GLU A C 1
ATOM 995 O O . GLU A 1 125 ? -11.448 6.197 3.219 1.00 19.47 125 GLU A O 1
ATOM 1001 N N . TYR A 1 126 ? -9.564 5.988 4.394 1.00 18.25 126 TYR A N 1
ATOM 1002 C CA . TYR A 1 126 ? -9.718 4.523 4.413 1.00 18.76 126 TYR A CA 1
ATOM 1003 C C . TYR A 1 126 ? -10.888 4.081 5.274 1.00 19.58 126 TYR A C 1
ATOM 1004 O O . TYR A 1 126 ? -11.596 3.124 4.926 1.00 19.78 126 TYR A O 1
ATOM 1013 N N . ALA A 1 127 ? -11.123 4.779 6.397 1.00 19.07 127 ALA A N 1
ATOM 1014 C CA . ALA A 1 127 ? -12.301 4.400 7.169 1.00 20.58 127 ALA A CA 1
ATOM 1015 C C . ALA A 1 127 ? -13.572 4.645 6.379 1.00 22.83 127 ALA A C 1
ATOM 1016 O O . ALA A 1 127 ? -14.527 3.866 6.417 1.00 24.56 127 ALA A O 1
ATOM 1018 N N . ASP A 1 128 ? -13.630 5.783 5.701 1.00 23.02 128 ASP A N 1
ATOM 1019 C CA . ASP A 1 128 ? -14.776 6.051 4.821 1.00 25.59 128 ASP A CA 1
ATOM 1020 C C . ASP A 1 128 ? -14.986 4.920 3.855 1.00 28.50 128 ASP A C 1
ATOM 1021 O O . ASP A 1 128 ? -16.102 4.512 3.576 1.00 31.05 128 ASP A O 1
ATOM 1026 N N . GLU A 1 129 ? -13.885 4.374 3.320 1.00 28.45 129 GLU A N 1
ATOM 1027 C CA . GLU A 1 129 ? -14.013 3.393 2.255 1.00 30.76 129 GLU A CA 1
ATOM 1028 C C . GLU A 1 129 ? -14.720 2.161 2.793 1.00 32.43 129 GLU A C 1
ATOM 1029 O O . GLU A 1 129 ? -15.403 1.491 2.030 1.00 34.22 129 GLU A O 1
ATOM 1035 N N . ASP A 1 130 ? -14.514 1.968 4.088 1.00 32.01 130 ASP A N 1
ATOM 1036 C CA . ASP A 1 130 ? -15.121 0.781 4.697 1.00 34.08 130 ASP A CA 1
ATOM 1037 C C . ASP A 1 130 ? -16.421 1.118 5.408 1.00 35.72 130 ASP A C 1
ATOM 1038 O O . ASP A 1 130 ? -16.924 0.309 6.182 1.00 39.81 130 ASP A O 1
ATOM 1043 N N . GLY A 1 131 ? -16.991 2.289 5.150 1.00 35.32 131 GLY A N 1
ATOM 1044 C CA . GLY A 1 131 ? -18.202 2.771 5.786 1.00 36.16 131 GLY A CA 1
ATOM 1045 C C . GLY A 1 131 ? -18.066 2.758 7.295 1.00 36.09 131 GLY A C 1
ATOM 1046 O O . GLY A 1 131 ? -18.974 2.309 8.007 1.00 37.45 131 GLY A O 1
ATOM 1047 N N . ARG A 1 132 ? -16.908 3.236 7.782 1.00 34.95 132 ARG A N 1
ATOM 1048 C CA . ARG A 1 132 ? -16.828 3.349 9.238 1.00 33.84 132 ARG A CA 1
ATOM 1049 C C . ARG A 1 132 ? -16.623 4.790 9.703 1.00 34.05 132 ARG A C 1
ATOM 1050 O O . ARG A 1 132 ? -15.918 5.560 9.071 1.00 34.67 132 ARG A O 1
ATOM 1058 N N . LYS A 1 133 ? -17.269 5.072 10.823 1.00 35.08 133 LYS A N 1
ATOM 1059 C CA . LYS A 1 133 ? -17.109 6.271 11.633 1.00 34.67 133 LYS A CA 1
ATOM 1060 C C . LYS A 1 133 ? -15.848 6.244 12.478 1.00 32.20 133 LYS A C 1
ATOM 1061 O O . LYS A 1 133 ? -15.436 7.322 12.944 1.00 33.11 133 LYS A O 1
ATOM 1063 N N . THR A 1 134 ? -15.252 5.054 12.714 1.00 29.49 134 THR A N 1
ATOM 1064 C CA . THR A 1 134 ? -14.046 5.149 13.534 1.00 27.22 134 THR A CA 1
ATOM 1065 C C . THR A 1 134 ? -12.825 4.728 12.718 1.00 24.89 134 THR A C 1
ATOM 1066 O O . THR A 1 134 ? -12.894 3.776 11.939 1.00 22.35 134 THR A O 1
ATOM 1070 N N . VAL A 1 135 ? -11.785 5.543 12.950 1.00 22.32 135 VAL A N 1
ATOM 1071 C CA . VAL A 1 135 ? -10.512 5.285 12.327 1.00 20.73 135 VAL A CA 1
ATOM 1072 C C . VAL A 1 135 ? -9.849 4.245 13.223 1.00 20.94 135 VAL A C 1
ATOM 1073 O O . VAL A 1 135 ? -9.715 4.427 14.460 1.00 24.44 135 VAL A O 1
ATOM 1077 N N . GLN A 1 136 ? -9.480 3.157 12.570 1.00 21.37 136 GLN A N 1
ATOM 1078 C CA . GLN A 1 136 ? -8.948 1.940 13.169 1.00 23.25 136 GLN A CA 1
ATOM 1079 C C . GLN A 1 136 ? -7.507 1.730 12.796 1.00 20.11 136 GLN A C 1
ATOM 1080 O O . GLN A 1 136 ? -7.005 2.405 11.859 1.00 19.09 136 GLN A O 1
ATOM 1086 N N . GLY A 1 137 ? -6.819 0.869 13.500 1.00 19.71 137 GLY A N 1
ATOM 1087 C CA . GLY A 1 137 ? -5.406 0.666 13.276 1.00 18.93 137 GLY A CA 1
ATOM 1088 C C . GLY A 1 137 ? -5.167 0.298 11.805 1.00 18.17 137 GLY A C 1
ATOM 1089 O O . GLY A 1 137 ? -4.158 0.824 11.265 1.00 17.22 137 GLY A O 1
ATOM 1090 N N . GLU A 1 138 ? -6.052 -0.499 11.181 1.00 17.51 138 GLU A N 1
ATOM 1091 C CA . GLU A 1 138 ? -5.809 -0.884 9.767 1.00 18.42 138 GLU A CA 1
ATOM 1092 C C . GLU A 1 138 ? -5.820 0.345 8.904 1.00 15.66 138 GLU A C 1
ATOM 1093 O O . GLU A 1 138 ? -5.092 0.434 7.920 1.00 15.02 138 GLU A O 1
ATOM 1095 N N . ASP A 1 139 ? -6.625 1.351 9.194 1.00 15.90 139 ASP A N 1
ATOM 1096 C CA . ASP A 1 139 ? -6.652 2.542 8.346 1.00 14.06 139 ASP A CA 1
ATOM 1097 C C . ASP A 1 139 ? -5.376 3.325 8.427 1.00 12.75 139 ASP A C 1
ATOM 1098 O O . ASP A 1 139 ? -4.861 3.891 7.480 1.00 13.23 139 ASP A O 1
ATOM 1103 N N . VAL A 1 140 ? -4.839 3.380 9.660 1.00 11.78 140 VAL A N 1
ATOM 1104 C CA . VAL A 1 140 ? -3.584 4.054 9.890 1.00 12.18 140 VAL A CA 1
ATOM 1105 C C . VAL A 1 140 ? -2.436 3.312 9.243 1.00 11.83 140 VAL A C 1
ATOM 1106 O O . VAL A 1 140 ? -1.573 3.938 8.587 1.00 11.76 140 VAL A O 1
ATOM 1110 N N . GLU A 1 141 ? -2.411 1.984 9.362 1.00 12.68 141 GLU A N 1
ATOM 1111 C CA . GLU A 1 141 ? -1.383 1.201 8.720 1.00 13.45 141 GLU A CA 1
ATOM 1112 C C . GLU A 1 141 ? -1.351 1.389 7.205 1.00 12.07 141 GLU A C 1
ATOM 1113 O O . GLU A 1 141 ? -0.295 1.602 6.596 1.00 12.33 141 GLU A O 1
ATOM 1119 N N . LYS A 1 142 ? -2.536 1.396 6.619 1.00 13.34 142 LYS A N 1
ATOM 1120 C CA . LYS A 1 142 ? -2.620 1.593 5.167 1.00 13.12 142 LYS A CA 1
ATOM 1121 C C . LYS A 1 142 ? -2.204 2.995 4.752 1.00 12.30 142 LYS A C 1
ATOM 1122 O O . LYS A 1 142 ? -1.509 3.217 3.757 1.00 11.58 142 LYS A O 1
ATOM 1133 N N . ALA A 1 143 ? -2.615 3.988 5.610 1.00 12.40 143 ALA A N 1
ATOM 1134 C CA . ALA A 1 143 ? -2.185 5.346 5.350 1.00 11.69 143 ALA A CA 1
ATOM 1135 C C . ALA A 1 143 ? -0.670 5.528 5.393 1.00 10.34 143 ALA A C 1
ATOM 1136 O O . ALA A 1 143 ? -0.072 6.210 4.541 1.00 10.48 143 ALA A O 1
ATOM 1138 N N . ILE A 1 144 ? -0.019 4.873 6.369 1.00 11.27 144 ILE A N 1
ATOM 1139 C CA . ILE A 1 144 ? 1.439 4.886 6.457 1.00 10.04 144 ILE A CA 1
ATOM 1140 C C . ILE A 1 144 ? 2.069 4.266 5.241 1.00 9.81 144 ILE A C 1
ATOM 1141 O O . ILE A 1 144 ? 2.977 4.868 4.675 1.00 10.34 144 ILE A O 1
ATOM 1146 N N . THR A 1 145 ? 1.587 3.067 4.908 1.00 11.57 145 THR A N 1
ATOM 1147 C CA . THR A 1 145 ? 2.267 2.343 3.830 1.00 11.33 145 THR A CA 1
ATOM 1148 C C . THR A 1 145 ? 2.130 3.098 2.523 1.00 11.58 145 THR A C 1
ATOM 1149 O O . THR A 1 145 ? 3.076 3.206 1.754 1.00 11.79 145 THR A O 1
ATOM 1156 N N . TYR A 1 146 ? 0.931 3.624 2.285 1.00 12.51 146 TYR A N 1
ATOM 1157 C CA . TYR A 1 146 ? 0.642 4.267 1.022 1.00 14.28 146 TYR A CA 1
ATOM 1158 C C . TYR A 1 146 ? 1.452 5.537 0.982 1.00 13.63 146 TYR A C 1
ATOM 1159 O O . TYR A 1 146 ? 2.221 5.800 0.068 1.00 14.12 146 TYR A O 1
ATOM 1168 N N . SER A 1 147 ? 1.272 6.380 2.010 1.00 13.07 147 SER A N 1
ATOM 1169 C CA . SER A 1 147 ? 1.816 7.698 1.902 1.00 14.45 147 SER A CA 1
ATOM 1170 C C . SER A 1 147 ? 3.323 7.857 2.062 1.00 12.70 147 SER A C 1
ATOM 1171 O O . SER A 1 147 ? 3.857 8.850 1.568 1.00 12.23 147 SER A O 1
ATOM 1186 N N . PRO A 1 149 ? 7.520 6.615 1.892 1.00 9.33 149 PRO A N 1
ATOM 1187 C CA . PRO A 1 149 ? 8.443 5.752 1.162 1.00 9.22 149 PRO A CA 1
ATOM 1188 C C . PRO A 1 149 ? 8.677 4.476 1.958 1.00 8.87 149 PRO A C 1
ATOM 1189 O O . PRO A 1 149 ? 8.621 4.455 3.162 1.00 8.74 149 PRO A O 1
ATOM 1196 N N . LYS A 1 150 ? 9.013 3.431 1.244 1.00 9.30 150 LYS A N 1
ATOM 1197 C CA . LYS A 1 150 ? 9.386 2.143 1.858 1.00 9.27 150 LYS A CA 1
ATOM 1198 C C . LYS A 1 150 ? 8.292 1.691 2.809 1.00 8.17 150 LYS A C 1
ATOM 1199 O O . LYS A 1 150 ? 8.578 1.089 3.847 1.00 9.73 150 LYS A O 1
ATOM 1205 N N . GLY A 1 151 ? 7.049 1.953 2.446 1.00 8.10 151 GLY A N 1
ATOM 1206 C CA . GLY A 1 151 ? 5.911 1.495 3.203 1.00 8.88 151 GLY A CA 1
ATOM 1207 C C . GLY A 1 151 ? 5.843 2.083 4.578 1.00 8.30 151 GLY A C 1
ATOM 1208 O O . GLY A 1 151 ? 5.198 1.587 5.476 1.00 12.04 151 GLY A O 1
ATOM 1209 N N . GLY A 1 152 ? 6.554 3.161 4.820 1.00 9.06 152 GLY A N 1
ATOM 1210 C CA . GLY A 1 152 ? 6.562 3.743 6.159 1.00 10.75 152 GLY A CA 1
ATOM 1211 C C . GLY A 1 152 ? 7.504 3.025 7.070 1.00 9.95 152 GLY A C 1
ATOM 1212 O O . GLY A 1 152 ? 7.423 3.341 8.257 1.00 12.54 152 GLY A O 1
ATOM 1213 N N . GLU A 1 153 ? 8.356 2.151 6.610 1.00 10.27 153 GLU A N 1
ATOM 1214 C CA . GLU A 1 153 ? 9.351 1.532 7.468 1.00 11.27 153 GLU A CA 1
ATOM 1215 C C . GLU A 1 153 ? 10.558 2.425 7.619 1.00 11.20 153 GLU A C 1
ATOM 1216 O O . GLU A 1 153 ? 11.627 2.219 7.079 1.00 13.54 153 GLU A O 1
ATOM 1222 N N . LEU A 1 154 ? 10.290 3.499 8.334 1.00 12.60 154 LEU A N 1
ATOM 1223 C CA . LEU A 1 154 ? 11.176 4.632 8.462 1.00 12.61 154 LEU A CA 1
ATOM 1224 C C . LEU A 1 154 ? 12.083 4.561 9.681 1.00 13.25 154 LEU A C 1
ATOM 1225 O O . LEU A 1 154 ? 11.835 3.634 10.492 1.00 13.38 154 LEU A O 1
#

Foldseek 3Di:
DFDLVLLVVLLVLQQPPFAEDPLQSVLSVVQLVVLLVLLLQLVVLVVVVVDQEGQVSSVVVCVVQAPCLVVDDDDWTDLVVNVVSNVVSVRPHYDPNRSVSSRSSSSRVSSVLSNQLSVVCVVVVDRYRHNVSSQCSQQVSPPRSPD

Nearest PDB structures (foldseek):
  1f1e-assembly1_A-2  TM=9.834E-01  e=2.735E-22  Methanopyrus kandleri
  6w4l-assembly1_A  TM=7.485E-01  e=3.899E-05  Xenopus laevis
  6a7u-assembly1_A  TM=7.678E-01  e=1.411E-04  Homo sapiens
  1q9c-assembly6_F  TM=7.331E-01  e=2.061E-02  Homo sapiens
  1q9c-assembly8_H  TM=6.190E-01  e=6.340E-03  Homo sapiens

Radius of gyration: 15.13 Å; Cα contacts (8 Å, |Δi|>4): 213; chains: 1; bounding box: 46×30×26 Å

Sequence (147 aa):
ELPKAAIERIFRQGIGERRLSQDAKDTIYDFVPTAEYVANAAKSVLLDDAASSGGKKKTLEEHLKALADVLVEGVEDYDGELFGRATVRRILKRAGIERASSDAVDLYNKLICRATEELGEKAAEYADEDGRKTVQGEDVEKAITYSPKGGEL

Solvent-accessible surface area: 7280 Å² total

B-factor: mean 20.53, std 9.96, range [5.0, 78.08]

Secondary structure (DSSP, 8-state):
---HHHHHHHHHTTSTT-EE-HHHHHHHHHHTT--HHHHHHHHHHHHTTT-SB--HHHHHHHHH--TTSTT--S----HHHHHHHHHHTT--B--HHHHHHHHHHHHHHHHHHHHHHHHHHHHTT-SEE-HHHHHHHHHH--GGG--

Organism: NCBI:txid2320

CATH classification: 1.10.20.10

InterPro domains:
  IPR003958 Transcription factor CBF/NF-Y/archaeal histone domain [PF00808] (4-64)
  IPR003958 Transcription factor CBF/NF-Y/archaeal histone domain [PF00808] (85-144)
  IPR009072 Histone-fold [G3DSA:1.10.20.10] (1-154)
  IPR009072 Histone-fold [SSF47113] (6-146)
  IPR050947 Archaeal histone HMF [PTHR47828] (84-145)